Protein AF-A0AAD8AJ60-F1 (afdb_monomer_lite)

Foldseek 3Di:
DDPDDDDDPVRVVVVLVVLLVVLLVLVLVQLCQVPVPVDRDDRDDDDPSSVVVCVVCVPSNDDDDDPPDPSCPPPPPPPPPPPPDDDD

Organism: Diploptera punctata (NCBI:txid6984)

Structure (mmCIF, N/CA/C/O backbone):
data_AF-A0AAD8AJ60-F1
#
_entry.id   AF-A0AAD8AJ60-F1
#
loop_
_atom_site.group_PDB
_atom_site.id
_atom_site.type_symbol
_atom_site.label_atom_id
_atom_site.label_alt_id
_atom_site.label_comp_id
_atom_site.label_asym_id
_atom_site.label_entity_id
_atom_site.label_seq_id
_atom_site.pdbx_PDB_ins_code
_atom_site.Cartn_x
_atom_site.Cartn_y
_atom_site.Cartn_z
_atom_site.occupancy
_atom_site.B_iso_or_equiv
_atom_site.auth_seq_id
_atom_site.auth_comp_id
_atom_site.auth_asym_id
_atom_site.auth_atom_id
_atom_site.pdbx_PDB_model_num
ATOM 1 N N . MET A 1 1 ? -2.943 -15.667 29.831 1.00 46.97 1 MET A N 1
ATOM 2 C CA . MET A 1 1 ? -4.005 -14.696 29.485 1.00 46.97 1 MET A CA 1
ATOM 3 C C . MET A 1 1 ? -3.454 -13.769 28.415 1.00 46.97 1 MET A C 1
ATOM 5 O O . MET A 1 1 ? -2.354 -13.265 28.586 1.00 46.97 1 MET A O 1
ATOM 9 N N . GLN A 1 2 ? -4.127 -13.642 27.273 1.00 59.72 2 GLN A N 1
ATOM 10 C CA . GLN A 1 2 ? -3.639 -12.829 26.154 1.00 59.72 2 GLN A CA 1
ATOM 11 C C . GLN A 1 2 ? -3.826 -11.344 26.494 1.00 59.72 2 GLN A C 1
ATOM 13 O O . GLN A 1 2 ? -4.950 -10.899 26.717 1.00 59.72 2 GLN A O 1
ATOM 18 N N . ASN A 1 3 ? -2.726 -10.589 26.552 1.00 69.88 3 ASN A N 1
ATOM 19 C CA . ASN A 1 3 ? -2.697 -9.159 26.881 1.00 69.88 3 ASN A CA 1
ATOM 20 C C . ASN A 1 3 ? -3.225 -8.307 25.713 1.00 69.88 3 ASN A C 1
ATOM 22 O O . ASN A 1 3 ? -2.483 -7.557 25.081 1.00 69.88 3 ASN A O 1
ATOM 26 N N . VAL A 1 4 ? -4.510 -8.442 25.391 1.00 76.69 4 VAL A N 1
ATOM 27 C CA . VAL A 1 4 ? -5.166 -7.615 24.376 1.00 76.69 4 VAL A CA 1
ATOM 28 C C . VAL A 1 4 ? -5.732 -6.375 25.057 1.00 76.69 4 VAL A C 1
ATOM 30 O O . VAL A 1 4 ? -6.794 -6.404 25.677 1.00 76.69 4 VAL A O 1
ATOM 33 N N . THR A 1 5 ? -5.009 -5.262 24.957 1.00 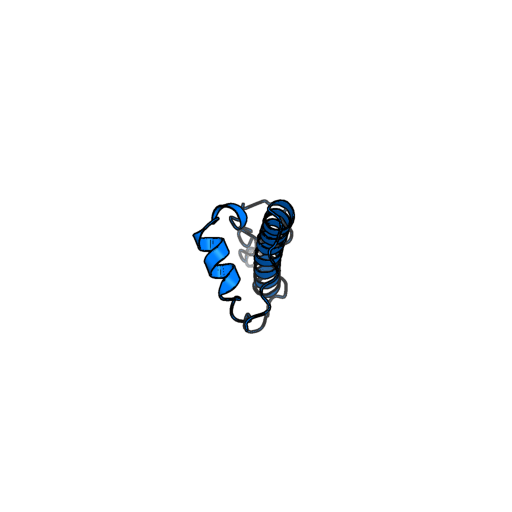85.00 5 THR A N 1
ATOM 34 C CA . THR A 1 5 ? -5.493 -3.964 25.436 1.00 85.00 5 THR A CA 1
ATOM 35 C C . THR A 1 5 ? -6.626 -3.472 24.541 1.00 85.00 5 THR A C 1
ATOM 37 O O . THR A 1 5 ? -6.459 -3.367 23.321 1.00 85.00 5 THR A O 1
ATOM 40 N N . LYS A 1 6 ? -7.770 -3.122 25.143 1.00 87.88 6 LYS A N 1
ATOM 41 C CA . LYS A 1 6 ? -8.884 -2.489 24.426 1.00 87.88 6 LYS A CA 1
ATOM 42 C C . LYS A 1 6 ? -8.400 -1.187 23.780 1.00 87.88 6 LYS A C 1
ATOM 44 O O . LYS A 1 6 ? -7.782 -0.355 24.439 1.00 87.88 6 LYS A O 1
ATOM 49 N N . ARG A 1 7 ? -8.672 -1.025 22.485 1.00 89.12 7 ARG A N 1
ATOM 50 C CA . ARG A 1 7 ? -8.352 0.188 21.722 1.00 89.12 7 ARG A CA 1
ATOM 51 C C . ARG A 1 7 ? -9.602 1.044 21.570 1.00 89.12 7 ARG A C 1
ATOM 53 O O . ARG A 1 7 ? -10.689 0.507 21.371 1.00 89.12 7 ARG A O 1
ATOM 60 N N . SER A 1 8 ? -9.447 2.363 21.639 1.00 93.69 8 SER A N 1
ATOM 61 C CA . SER A 1 8 ? -10.542 3.288 21.340 1.00 93.69 8 SER A CA 1
ATOM 62 C C . SER A 1 8 ? -10.865 3.289 19.841 1.00 93.69 8 SER A C 1
ATOM 64 O O . SER A 1 8 ? -10.027 2.939 19.003 1.00 93.69 8 SER A O 1
ATOM 66 N N . GLY A 1 9 ? -12.075 3.724 19.476 1.00 94.00 9 GLY A N 1
ATOM 67 C CA . GLY A 1 9 ? -12.480 3.819 18.069 1.00 94.00 9 GLY A CA 1
ATOM 68 C C . GLY A 1 9 ? -11.551 4.710 17.234 1.00 94.00 9 GLY A C 1
ATOM 69 O O . GLY A 1 9 ? -11.242 4.389 16.088 1.00 94.00 9 GLY A O 1
ATOM 70 N N . GLU A 1 10 ? -11.031 5.791 17.814 1.00 95.25 10 GLU A N 1
ATOM 71 C CA . GLU A 1 10 ? -10.063 6.681 17.159 1.00 95.25 10 GLU A CA 1
ATOM 72 C C . GLU A 1 10 ? -8.723 5.993 16.892 1.00 95.25 10 GLU A C 1
ATOM 74 O O . GLU A 1 10 ? -8.151 6.132 15.809 1.00 95.25 10 GLU A O 1
ATOM 79 N N . GLN A 1 11 ? -8.241 5.190 17.845 1.00 93.38 11 GLN A N 1
ATOM 80 C CA . GLN A 1 11 ? -7.018 4.410 17.672 1.00 93.38 11 GLN A CA 1
ATOM 81 C C . GLN A 1 11 ? -7.167 3.385 16.546 1.00 93.38 11 GLN A C 1
ATOM 83 O O . GLN A 1 11 ? -6.233 3.195 15.767 1.00 93.38 11 GLN A O 1
ATOM 88 N N . LEU A 1 12 ? -8.340 2.758 16.423 1.00 93.56 12 LEU A N 1
ATOM 89 C CA . LEU A 1 12 ? -8.631 1.819 15.338 1.00 93.56 12 LEU A CA 1
ATOM 90 C C . LEU A 1 12 ? -8.702 2.527 13.981 1.00 93.56 12 LEU A C 1
ATOM 92 O O . LEU A 1 12 ? -8.086 2.062 13.022 1.00 93.56 12 LEU A O 1
ATOM 96 N N . LYS A 1 13 ? -9.362 3.690 13.904 1.00 94.62 13 LYS A N 1
ATOM 97 C CA . LYS A 1 13 ? -9.385 4.521 12.687 1.00 94.62 13 LYS A CA 1
ATOM 98 C C . LYS A 1 13 ? -7.973 4.930 12.260 1.00 94.62 13 LYS A C 1
ATOM 100 O O . LYS A 1 13 ? -7.625 4.794 11.089 1.00 94.62 13 LYS A O 1
ATOM 105 N N . LYS A 1 14 ? -7.134 5.368 13.205 1.00 95.38 14 LYS A N 1
ATOM 106 C CA . LYS A 1 14 ? -5.730 5.718 12.941 1.00 95.38 14 LYS A CA 1
ATOM 107 C C . LYS A 1 14 ? -4.918 4.506 12.485 1.00 95.38 14 LYS A C 1
ATOM 109 O O . LYS A 1 14 ? -4.168 4.604 11.518 1.00 95.38 14 LYS A O 1
ATOM 114 N N . CYS A 1 15 ? -5.102 3.358 13.138 1.00 93.25 15 CYS A N 1
ATOM 115 C CA . CYS A 1 15 ? -4.472 2.098 12.745 1.00 93.25 15 CYS A CA 1
ATOM 116 C C . CYS A 1 15 ? -4.823 1.732 11.297 1.00 93.25 15 CYS A C 1
ATOM 118 O O . CYS A 1 15 ? -3.934 1.444 10.499 1.00 93.25 15 CYS A O 1
ATOM 120 N N . TRP A 1 16 ? -6.101 1.841 10.929 1.00 93.06 16 TRP A N 1
ATOM 121 C CA . TRP A 1 16 ? -6.565 1.583 9.571 1.00 93.06 16 TRP A CA 1
ATOM 122 C C . TRP A 1 16 ? -5.971 2.550 8.541 1.00 93.06 16 TRP A C 1
ATOM 124 O O . TRP A 1 16 ? -5.504 2.120 7.487 1.00 93.06 16 TRP A O 1
ATOM 134 N N . SER A 1 17 ? -5.931 3.850 8.842 1.00 93.56 17 SER A N 1
ATOM 135 C CA . SER A 1 17 ? -5.284 4.844 7.974 1.00 93.56 17 SER A CA 1
ATOM 136 C C . SER A 1 17 ? -3.808 4.530 7.740 1.00 93.56 17 SER A C 1
ATOM 138 O O . SER A 1 17 ? -3.362 4.514 6.591 1.00 93.56 17 SER A O 1
ATOM 140 N N . ASN A 1 18 ? -3.080 4.180 8.801 1.00 93.50 18 ASN A N 1
ATOM 141 C CA . ASN A 1 18 ? -1.678 3.784 8.703 1.00 93.50 18 ASN A CA 1
ATOM 142 C C . ASN A 1 18 ? -1.506 2.501 7.883 1.00 93.50 18 ASN A C 1
ATOM 144 O O . ASN A 1 18 ? -0.569 2.397 7.093 1.00 93.50 18 ASN A O 1
ATOM 148 N N . LEU A 1 19 ? -2.405 1.527 8.045 1.00 92.12 19 LEU A N 1
ATOM 149 C CA . LEU A 1 19 ? -2.339 0.265 7.317 1.00 92.12 19 LEU A CA 1
ATOM 150 C C . LEU A 1 19 ? -2.519 0.471 5.806 1.00 92.12 19 LEU A C 1
ATOM 152 O O . LEU A 1 19 ? -1.719 -0.032 5.018 1.00 92.12 19 LEU A O 1
ATOM 156 N N . LYS A 1 20 ? -3.505 1.282 5.407 1.00 91.94 20 LYS A N 1
ATOM 157 C CA . LYS A 1 20 ? -3.725 1.667 4.004 1.00 91.94 20 LYS A CA 1
ATOM 158 C C . LYS A 1 20 ? -2.513 2.390 3.416 1.00 91.94 20 LYS A C 1
ATOM 160 O O . LYS A 1 20 ? -2.078 2.074 2.312 1.00 91.94 20 LYS A O 1
ATOM 165 N N . GLN A 1 21 ? -1.938 3.331 4.166 1.00 90.38 21 GLN A N 1
ATOM 166 C CA . GLN A 1 21 ? -0.756 4.072 3.728 1.00 90.38 21 GLN A CA 1
ATOM 167 C C . GLN A 1 21 ? 0.455 3.150 3.533 1.00 90.38 21 GLN A C 1
ATOM 169 O O . GLN A 1 21 ? 1.137 3.248 2.514 1.00 90.38 21 GLN A O 1
ATOM 174 N N . ARG A 1 22 ? 0.702 2.230 4.474 1.00 89.62 22 ARG A N 1
ATOM 175 C CA . ARG A 1 22 ? 1.790 1.244 4.373 1.00 89.62 22 ARG A CA 1
ATOM 176 C C . ARG A 1 22 ? 1.606 0.303 3.184 1.00 89.62 22 ARG A C 1
ATOM 178 O O . ARG A 1 22 ? 2.567 0.089 2.452 1.00 89.62 22 ARG A O 1
ATOM 185 N N . SER A 1 23 ? 0.386 -0.191 2.954 1.00 88.62 23 SER A N 1
ATOM 186 C CA . SER A 1 23 ? 0.053 -1.008 1.776 1.00 88.62 23 SER A CA 1
ATOM 187 C C . SER A 1 23 ? 0.388 -0.267 0.474 1.00 88.62 23 SER A C 1
ATOM 189 O O . SER A 1 23 ? 1.119 -0.795 -0.367 1.00 88.62 23 SER A O 1
ATOM 191 N N . ARG A 1 24 ? -0.038 0.998 0.346 1.00 86.12 24 ARG A N 1
ATOM 192 C CA . ARG A 1 24 ? 0.258 1.827 -0.833 1.00 86.12 24 ARG A CA 1
ATOM 193 C C . ARG A 1 24 ? 1.758 2.047 -1.036 1.00 86.12 24 ARG A C 1
ATOM 195 O O . ARG A 1 24 ? 2.260 1.908 -2.147 1.00 86.12 24 ARG A O 1
ATOM 202 N N . GLN A 1 25 ? 2.493 2.370 0.028 1.00 85.88 25 GLN A N 1
ATOM 203 C CA . GLN A 1 25 ? 3.944 2.572 -0.045 1.00 85.88 25 GLN A CA 1
ATOM 204 C C . GLN A 1 25 ? 4.691 1.297 -0.452 1.00 85.88 25 GLN A C 1
ATOM 206 O O . GLN A 1 25 ? 5.617 1.374 -1.258 1.00 85.88 25 GLN A O 1
ATOM 211 N N . ALA A 1 26 ? 4.281 0.135 0.066 1.00 85.06 26 ALA A N 1
ATOM 212 C CA . ALA A 1 26 ? 4.876 -1.149 -0.292 1.00 85.06 26 ALA A CA 1
ATOM 213 C C . ALA A 1 26 ? 4.718 -1.441 -1.792 1.00 85.06 26 ALA A C 1
ATOM 215 O O . ALA A 1 26 ? 5.705 -1.750 -2.461 1.00 85.06 26 ALA A O 1
ATOM 216 N N . LYS A 1 27 ? 3.514 -1.238 -2.342 1.00 82.06 27 LYS A N 1
ATOM 217 C CA . LYS A 1 27 ? 3.260 -1.383 -3.783 1.00 82.06 27 LYS A CA 1
ATOM 218 C C . LYS A 1 27 ? 4.047 -0.389 -4.626 1.00 82.06 27 LYS A C 1
ATOM 220 O O . LYS A 1 27 ? 4.697 -0.788 -5.587 1.00 82.06 27 LYS A O 1
ATOM 225 N N . ASN A 1 28 ? 4.064 0.884 -4.238 1.00 80.12 28 ASN A N 1
ATOM 226 C CA . ASN A 1 28 ? 4.840 1.901 -4.947 1.00 80.12 28 ASN A CA 1
ATOM 227 C C . ASN A 1 28 ? 6.335 1.558 -4.963 1.00 80.12 28 ASN A C 1
ATOM 229 O O . ASN A 1 28 ? 6.989 1.697 -5.995 1.00 80.12 28 ASN A O 1
ATOM 233 N N . LYS A 1 29 ? 6.879 1.074 -3.838 1.00 80.12 29 LYS A N 1
ATOM 234 C CA . LYS A 1 29 ? 8.270 0.620 -3.752 1.00 80.12 29 LYS A CA 1
ATOM 235 C C . LYS A 1 29 ? 8.522 -0.563 -4.686 1.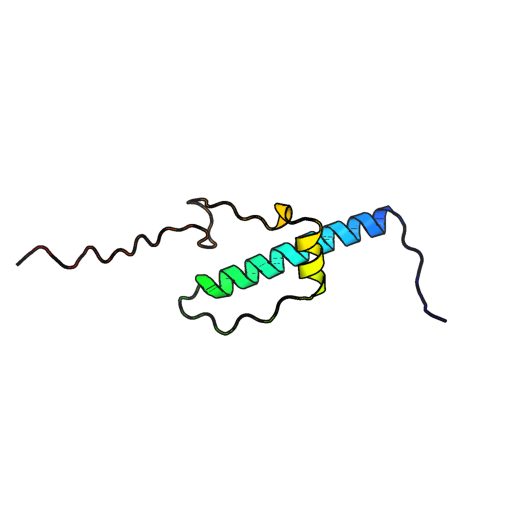00 80.12 29 LYS A C 1
ATOM 237 O O . LYS A 1 29 ? 9.510 -0.542 -5.413 1.00 80.12 29 LYS A O 1
ATOM 242 N N . GLN A 1 30 ? 7.626 -1.549 -4.701 1.00 77.56 30 GLN A N 1
ATOM 243 C CA . GLN A 1 30 ? 7.713 -2.698 -5.602 1.00 77.56 30 GLN A CA 1
ATOM 244 C C . GLN A 1 30 ? 7.711 -2.262 -7.074 1.00 77.56 30 GLN A C 1
ATOM 246 O O . GLN A 1 30 ? 8.531 -2.725 -7.860 1.00 77.56 30 GLN A O 1
ATOM 251 N N . TRP A 1 31 ? 6.842 -1.323 -7.450 1.00 75.06 31 TRP A N 1
ATOM 252 C CA . TRP A 1 31 ? 6.765 -0.821 -8.823 1.00 75.06 31 TRP A CA 1
ATOM 253 C C . TRP A 1 31 ? 7.998 -0.031 -9.243 1.00 75.06 31 TRP A C 1
ATOM 255 O O . TRP A 1 31 ? 8.525 -0.269 -10.329 1.00 75.06 31 TRP A O 1
ATOM 265 N N . ARG A 1 32 ? 8.478 0.874 -8.384 1.00 72.81 32 ARG A N 1
ATOM 266 C CA . ARG A 1 32 ? 9.712 1.628 -8.637 1.00 72.81 32 ARG A CA 1
ATOM 267 C C . ARG A 1 32 ? 10.910 0.699 -8.769 1.00 72.81 32 ARG A C 1
ATOM 269 O O . ARG A 1 32 ? 11.726 0.900 -9.656 1.00 72.81 32 ARG A O 1
ATOM 276 N N . TYR A 1 33 ? 10.990 -0.334 -7.934 1.00 70.62 33 TYR A N 1
ATOM 277 C CA . TYR A 1 33 ? 12.051 -1.332 -8.022 1.00 70.62 33 TYR A CA 1
ATOM 278 C C . TYR A 1 33 ? 11.990 -2.137 -9.328 1.00 70.62 33 TYR A C 1
ATOM 280 O O . TYR A 1 33 ? 13.017 -2.349 -9.961 1.00 70.62 33 TYR A O 1
ATOM 288 N N . ALA A 1 34 ? 10.791 -2.528 -9.771 1.00 67.56 34 ALA A N 1
ATOM 289 C CA . ALA A 1 34 ? 10.615 -3.295 -11.003 1.00 67.56 34 ALA A CA 1
ATOM 290 C C . ALA A 1 34 ? 10.885 -2.484 -12.286 1.00 67.56 34 ALA A C 1
ATOM 292 O O . ALA A 1 34 ? 11.353 -3.049 -13.270 1.00 67.56 34 ALA A O 1
ATOM 293 N N . LYS A 1 35 ? 10.567 -1.181 -12.306 1.00 64.81 35 LYS A N 1
ATOM 294 C CA . LYS A 1 35 ? 10.625 -0.353 -13.528 1.00 64.81 35 LYS A CA 1
ATOM 295 C C . LYS A 1 35 ? 11.736 0.697 -13.561 1.00 64.81 35 LYS A C 1
ATOM 297 O O . LYS A 1 35 ? 12.152 1.082 -14.646 1.00 64.81 35 LYS A O 1
ATOM 302 N N . GLY A 1 36 ? 12.199 1.178 -12.409 1.00 58.78 36 GLY A N 1
ATOM 303 C CA . GLY A 1 36 ? 13.036 2.378 -12.317 1.00 58.78 36 GLY A CA 1
ATOM 304 C C . GLY A 1 36 ? 14.515 2.189 -12.656 1.00 58.78 36 GLY A C 1
ATOM 305 O O . GLY A 1 36 ? 15.194 3.179 -12.892 1.00 58.78 36 GLY A O 1
ATOM 306 N N . THR A 1 37 ? 15.039 0.960 -12.682 1.00 58.91 37 THR A N 1
ATOM 307 C CA . THR A 1 37 ? 16.496 0.730 -12.791 1.00 58.91 37 THR A CA 1
ATOM 308 C C . THR A 1 37 ? 16.932 -0.164 -13.951 1.00 58.91 37 THR A C 1
ATOM 310 O O . THR A 1 37 ? 18.095 -0.544 -14.003 1.00 58.91 37 THR A O 1
ATOM 313 N N . GLY A 1 38 ? 16.045 -0.526 -14.887 1.00 55.56 38 GLY A N 1
AT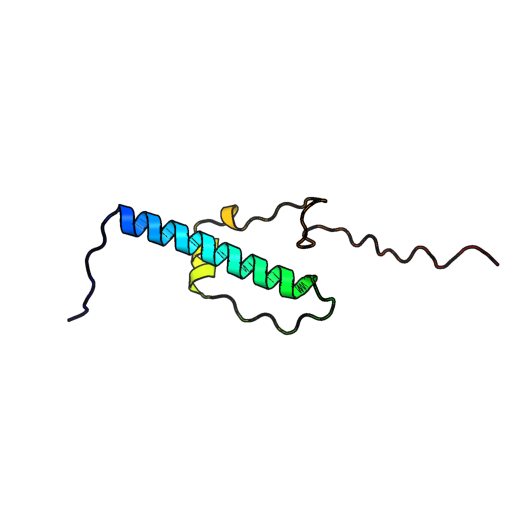OM 314 C CA . GLY A 1 38 ? 16.427 -1.325 -16.068 1.00 55.56 38 GLY A CA 1
ATOM 315 C C . GLY A 1 38 ? 16.993 -2.726 -15.765 1.00 55.56 38 GLY A C 1
ATOM 316 O O . GLY A 1 38 ? 17.489 -3.389 -16.669 1.00 55.56 38 GLY A O 1
ATOM 317 N N . GLY A 1 39 ? 16.915 -3.181 -14.509 1.00 55.97 39 GLY A N 1
ATOM 318 C CA . GLY A 1 39 ? 17.520 -4.424 -14.022 1.00 55.97 39 GLY A CA 1
ATOM 319 C C . GLY A 1 39 ? 17.160 -4.737 -12.566 1.00 55.97 39 GLY A C 1
ATOM 320 O O . GLY A 1 39 ? 17.997 -5.225 -11.811 1.00 55.97 39 GLY A O 1
ATOM 321 N N . GLY A 1 40 ? 15.943 -4.393 -12.129 1.00 53.41 40 GLY A N 1
ATOM 322 C CA . GLY A 1 40 ? 15.482 -4.694 -10.772 1.00 53.41 40 GLY A CA 1
ATOM 323 C C . GLY A 1 40 ? 15.493 -6.201 -10.504 1.00 53.41 40 GLY A C 1
ATOM 324 O O . GLY A 1 40 ? 14.982 -6.976 -11.309 1.00 53.41 40 GLY A O 1
ATOM 325 N N . GLY A 1 41 ? 16.090 -6.615 -9.384 1.00 58.47 41 GLY A N 1
ATOM 326 C CA . GLY A 1 41 ? 16.121 -8.010 -8.940 1.00 58.47 41 GLY A CA 1
ATOM 327 C C . GLY A 1 41 ? 14.729 -8.561 -8.587 1.00 58.47 41 GLY A C 1
ATOM 328 O O . GLY A 1 41 ? 13.707 -7.903 -8.804 1.00 58.47 41 GLY A O 1
ATOM 329 N N . PRO A 1 42 ? 14.640 -9.781 -8.032 1.00 60.16 42 PRO A N 1
ATOM 330 C CA . PRO A 1 42 ? 13.353 -10.377 -7.699 1.00 60.16 42 PRO A CA 1
ATOM 331 C C . PRO A 1 42 ? 12.609 -9.521 -6.665 1.00 60.16 42 PRO A C 1
ATOM 333 O O . PRO A 1 42 ? 13.146 -9.166 -5.615 1.00 60.16 42 PRO A O 1
ATOM 336 N N . CYS A 1 43 ? 11.355 -9.175 -6.968 1.00 63.25 43 CYS A N 1
ATOM 337 C CA . CYS A 1 43 ? 10.490 -8.479 -6.020 1.00 63.25 43 CYS A CA 1
ATOM 338 C C . CYS A 1 43 ? 10.265 -9.363 -4.788 1.00 63.25 43 CYS A C 1
ATOM 340 O O . CYS A 1 43 ? 9.881 -10.524 -4.926 1.00 63.25 43 CYS A O 1
ATOM 342 N N . SER A 1 44 ? 10.456 -8.811 -3.586 1.00 68.62 44 SER A N 1
ATOM 343 C CA . SER A 1 44 ? 10.053 -9.503 -2.360 1.00 68.62 44 SER A CA 1
ATOM 344 C C . SER A 1 44 ? 8.552 -9.811 -2.391 1.00 68.62 44 SER A C 1
ATOM 346 O O . SER A 1 44 ? 7.780 -8.982 -2.890 1.00 68.62 44 SER A O 1
ATOM 348 N N . PRO A 1 45 ? 8.130 -10.972 -1.861 1.00 70.12 45 PRO A N 1
ATOM 349 C CA . PRO A 1 45 ? 6.721 -11.324 -1.809 1.00 70.12 45 PRO A CA 1
ATOM 350 C C . PRO A 1 45 ? 5.935 -10.272 -1.008 1.00 70.12 45 PRO A C 1
ATOM 352 O O . PRO A 1 45 ? 6.455 -9.738 -0.020 1.00 70.12 45 PRO A O 1
ATOM 355 N N . PRO A 1 46 ? 4.708 -9.934 -1.440 1.00 72.44 46 PRO A N 1
ATOM 356 C CA . PRO A 1 46 ? 3.870 -8.974 -0.736 1.00 72.44 46 PRO A CA 1
ATOM 357 C C . PRO A 1 46 ? 3.500 -9.487 0.663 1.00 72.44 46 PRO A C 1
ATOM 359 O O . PRO A 1 46 ? 3.372 -10.686 0.896 1.00 72.44 46 PRO A O 1
ATOM 362 N N . ASP A 1 47 ? 3.320 -8.561 1.607 1.00 83.62 47 ASP A N 1
ATOM 363 C CA . ASP A 1 47 ? 2.806 -8.886 2.941 1.00 83.62 47 ASP A CA 1
ATOM 364 C C . ASP A 1 47 ? 1.350 -9.390 2.812 1.00 83.62 47 ASP A C 1
ATOM 366 O O . ASP A 1 47 ? 0.510 -8.649 2.280 1.00 83.62 47 ASP A O 1
ATOM 370 N N . PRO A 1 48 ? 1.011 -10.590 3.327 1.00 86.81 48 PRO A N 1
ATOM 371 C CA . PRO A 1 48 ? -0.349 -11.135 3.279 1.00 86.81 48 PRO A CA 1
ATOM 372 C C . PRO A 1 48 ? -1.410 -10.205 3.884 1.00 86.81 48 PRO A C 1
ATOM 374 O O . PRO A 1 48 ? -2.589 -10.260 3.528 1.00 86.81 48 PRO A O 1
ATOM 377 N N . LEU A 1 49 ? -1.022 -9.333 4.820 1.00 87.00 49 LEU A N 1
ATOM 378 C CA . LEU A 1 49 ? -1.925 -8.337 5.384 1.00 87.00 49 LEU A CA 1
ATOM 379 C C . LEU A 1 49 ? -2.316 -7.274 4.350 1.00 87.00 49 LEU A C 1
ATOM 381 O O . LEU A 1 49 ? -3.457 -6.814 4.352 1.00 87.00 49 LEU A O 1
ATOM 385 N N . PHE A 1 50 ? -1.404 -6.885 3.459 1.00 87.19 50 PHE A N 1
ATOM 386 C CA . PHE A 1 50 ? -1.686 -5.891 2.423 1.00 87.19 50 PHE A CA 1
ATOM 387 C C . PHE A 1 50 ? -2.561 -6.453 1.304 1.00 87.19 50 PHE A C 1
ATOM 389 O O . PHE A 1 50 ? -3.408 -5.718 0.801 1.00 87.19 50 PHE A O 1
ATOM 396 N N . GLU A 1 51 ? -2.454 -7.745 0.991 1.00 85.88 51 GLU A N 1
ATOM 397 C CA . GLU A 1 51 ? -3.371 -8.412 0.053 1.00 85.88 51 GLU A CA 1
ATOM 398 C C . GLU A 1 51 ? -4.825 -8.344 0.539 1.00 85.88 51 GLU A C 1
ATOM 400 O O . GLU A 1 51 ? -5.749 -8.079 -0.230 1.00 85.88 51 GLU A O 1
ATOM 405 N N . LYS A 1 52 ? -5.042 -8.490 1.851 1.00 89.00 52 LYS A N 1
ATOM 406 C CA . LYS A 1 52 ? -6.376 -8.321 2.446 1.00 89.00 52 LYS A CA 1
ATOM 407 C C . LYS A 1 52 ? -6.868 -6.879 2.354 1.00 89.00 52 LYS A C 1
ATOM 409 O O . LYS A 1 52 ? -8.052 -6.651 2.128 1.00 89.00 52 LYS A O 1
ATOM 414 N N . VAL A 1 53 ? -5.979 -5.897 2.514 1.00 87.62 53 VAL A N 1
ATOM 415 C CA . VAL A 1 53 ? -6.332 -4.475 2.352 1.00 87.62 53 VAL A CA 1
ATOM 416 C C . VAL A 1 53 ? -6.770 -4.190 0.916 1.00 87.62 53 VAL A C 1
ATOM 418 O O . VAL A 1 53 ? -7.751 -3.477 0.724 1.00 87.62 53 VAL A O 1
ATOM 421 N N . ASP A 1 54 ? -6.098 -4.779 -0.075 1.00 84.25 54 ASP A N 1
ATOM 422 C CA . ASP A 1 54 ? -6.486 -4.672 -1.485 1.00 84.25 54 ASP A CA 1
ATOM 423 C C . ASP A 1 54 ? -7.863 -5.268 -1.767 1.00 84.25 54 ASP A C 1
ATOM 425 O O . ASP A 1 54 ? -8.647 -4.668 -2.499 1.00 84.25 54 ASP A O 1
ATOM 429 N N . ALA A 1 55 ? -8.172 -6.419 -1.166 1.00 87.00 55 ALA A N 1
ATOM 430 C CA . ALA A 1 55 ? -9.474 -7.059 -1.320 1.00 87.00 55 ALA A CA 1
ATOM 431 C C . ALA A 1 55 ? -10.613 -6.195 -0.750 1.00 87.00 55 ALA A C 1
ATOM 433 O O . ALA A 1 55 ? -11.691 -6.118 -1.336 1.00 87.00 55 ALA A O 1
ATOM 434 N N . VAL A 1 56 ? -10.372 -5.519 0.378 1.00 90.69 56 VAL A N 1
ATOM 435 C CA . VAL A 1 56 ? -11.381 -4.677 1.042 1.00 90.69 56 VAL A CA 1
ATOM 436 C C . VAL A 1 56 ? -11.491 -3.298 0.388 1.00 90.69 56 VAL A C 1
ATOM 438 O O . VAL A 1 56 ? -12.582 -2.734 0.317 1.00 90.69 56 VAL A O 1
ATOM 441 N N . VAL A 1 57 ? -10.377 -2.724 -0.079 1.00 87.06 57 VAL A N 1
ATOM 442 C CA . VAL A 1 57 ? -10.338 -1.354 -0.611 1.00 87.06 57 VAL A CA 1
ATOM 443 C C . VAL A 1 57 ? -9.497 -1.248 -1.890 1.00 87.06 57 VAL A C 1
ATOM 445 O O . VAL A 1 57 ? -8.471 -0.560 -1.918 1.00 87.06 57 VAL A O 1
ATOM 448 N N . PRO A 1 58 ? -9.950 -1.859 -2.999 1.00 82.50 58 PRO A N 1
ATOM 449 C CA . PRO A 1 58 ? -9.157 -1.947 -4.228 1.00 82.50 58 PRO A CA 1
ATOM 450 C C . PRO A 1 58 ? -8.874 -0.578 -4.862 1.00 82.50 58 PRO A C 1
ATOM 452 O O . PRO A 1 58 ? -7.857 -0.381 -5.526 1.00 82.50 58 PRO A O 1
ATOM 455 N N . HIS A 1 59 ? -9.744 0.409 -4.631 1.00 83.06 59 HIS A N 1
ATOM 456 C CA . HIS A 1 59 ? -9.614 1.743 -5.215 1.00 83.06 59 HIS A CA 1
ATOM 457 C C . HIS A 1 59 ? -8.432 2.552 -4.663 1.00 83.06 59 HIS A C 1
ATOM 459 O O . HIS A 1 59 ? -7.969 3.467 -5.336 1.00 83.06 59 HIS A O 1
ATOM 465 N N . ILE A 1 60 ? -7.917 2.225 -3.473 1.00 79.50 60 ILE A N 1
ATOM 466 C CA . ILE A 1 60 ? -6.800 2.966 -2.859 1.00 79.50 60 ILE A CA 1
ATOM 467 C C . ILE A 1 60 ? -5.478 2.705 -3.571 1.00 79.50 60 ILE A C 1
ATOM 469 O O . ILE A 1 60 ? -4.620 3.586 -3.627 1.00 79.50 60 ILE A O 1
ATOM 473 N N . ASN A 1 61 ? -5.331 1.506 -4.126 1.00 75.75 61 ASN A N 1
ATOM 474 C CA . ASN A 1 61 ? -4.125 1.078 -4.821 1.00 75.75 61 ASN A CA 1
ATOM 475 C C . ASN A 1 61 ? -4.309 1.074 -6.345 1.00 75.75 61 ASN A C 1
ATOM 477 O O . ASN A 1 61 ? -3.451 0.570 -7.073 1.00 75.75 61 ASN A O 1
ATOM 481 N N . ARG A 1 62 ? -5.413 1.650 -6.841 1.00 79.00 62 ARG A N 1
ATOM 482 C CA . ARG A 1 62 ? -5.633 1.860 -8.269 1.00 79.00 62 ARG A CA 1
ATOM 483 C C . ARG A 1 62 ? -4.672 2.933 -8.769 1.00 79.00 62 ARG A C 1
ATOM 485 O O . ARG A 1 62 ? -4.638 4.043 -8.243 1.00 79.00 62 ARG A O 1
ATOM 492 N N . ARG A 1 63 ? -3.904 2.598 -9.800 1.00 75.19 63 ARG A N 1
ATOM 493 C CA . ARG A 1 63 ? -3.032 3.553 -10.484 1.00 75.19 63 ARG A CA 1
ATOM 494 C C . ARG A 1 63 ? -3.773 4.210 -11.640 1.00 75.19 63 ARG A C 1
ATOM 496 O O . ARG A 1 63 ? -4.630 3.591 -12.273 1.00 75.19 63 ARG A O 1
ATOM 503 N N . TYR A 1 64 ? -3.394 5.445 -11.924 1.00 76.12 64 TYR A N 1
ATOM 504 C CA . TYR A 1 64 ? -3.850 6.194 -13.083 1.00 76.12 64 TYR A CA 1
ATOM 505 C C . TYR A 1 64 ? -2.638 6.500 -13.946 1.00 76.12 64 TYR A C 1
ATOM 507 O O . TYR A 1 64 ? -1.604 6.904 -13.427 1.00 76.12 64 TYR A O 1
ATOM 515 N N . SER A 1 65 ? -2.740 6.262 -15.250 1.00 74.19 65 SER A N 1
ATOM 516 C CA . SER A 1 65 ? -1.684 6.642 -16.184 1.00 74.19 65 SER A CA 1
ATOM 517 C C . SER A 1 65 ? -1.646 8.163 -16.289 1.00 74.19 65 SER A C 1
ATOM 519 O O . SER A 1 65 ? -2.627 8.766 -16.726 1.00 74.19 65 SER A O 1
ATOM 521 N N . SER A 1 66 ? -0.530 8.770 -15.905 1.00 71.81 66 SER A N 1
ATOM 522 C CA . SER A 1 66 ? -0.273 10.196 -16.088 1.00 71.81 66 SER A CA 1
ATOM 523 C C . SER A 1 66 ? 1.111 10.374 -16.697 1.00 71.81 66 SER A C 1
ATOM 525 O O . SER A 1 66 ? 2.050 9.679 -16.320 1.00 71.81 66 SER A O 1
ATOM 527 N N . ILE A 1 67 ? 1.235 11.317 -17.632 1.00 70.88 67 ILE A N 1
ATOM 528 C CA . ILE A 1 67 ? 2.519 11.678 -18.253 1.00 70.88 67 ILE A CA 1
ATOM 529 C C . ILE A 1 67 ? 3.486 12.348 -17.266 1.00 70.88 67 ILE A C 1
ATOM 531 O O . ILE A 1 67 ? 4.675 12.426 -17.544 1.00 70.88 67 ILE A O 1
ATOM 535 N N . TYR A 1 68 ? 2.970 12.819 -16.128 1.00 71.62 68 TYR A N 1
ATOM 536 C CA . TYR A 1 68 ? 3.737 13.453 -15.054 1.00 71.62 68 TYR A CA 1
ATOM 537 C C . TYR A 1 68 ? 4.003 12.505 -13.874 1.00 71.62 68 TYR A C 1
ATOM 539 O O . TYR A 1 68 ? 4.404 12.965 -12.810 1.00 71.62 68 TYR A O 1
ATOM 547 N N . ASP A 1 69 ? 3.692 11.210 -14.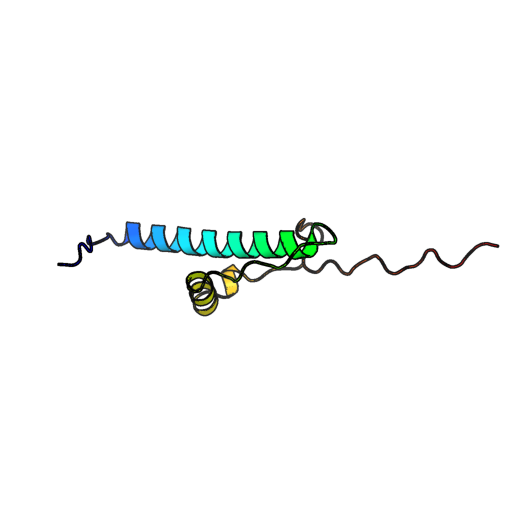004 1.00 68.19 69 ASP A N 1
ATOM 548 C CA . ASP A 1 69 ? 3.958 10.240 -12.939 1.00 68.19 69 ASP A CA 1
ATOM 549 C C . ASP A 1 69 ? 5.376 9.671 -13.087 1.00 68.19 69 ASP A C 1
ATOM 551 O O . ASP A 1 69 ? 5.686 8.955 -14.043 1.00 68.19 69 ASP A O 1
ATOM 555 N N . ASP A 1 70 ? 6.240 9.974 -12.119 1.00 64.56 70 ASP A N 1
ATOM 556 C CA . ASP A 1 70 ? 7.670 9.627 -12.139 1.00 64.56 70 ASP A CA 1
ATOM 557 C C . ASP A 1 70 ? 7.942 8.125 -11.938 1.00 64.56 70 ASP A C 1
ATOM 559 O O . ASP A 1 70 ? 9.086 7.670 -11.923 1.00 64.56 70 ASP A O 1
ATOM 563 N N . ASP A 1 71 ? 6.898 7.325 -11.730 1.00 65.69 71 ASP A N 1
ATOM 564 C CA . ASP A 1 71 ? 7.003 5.891 -11.471 1.00 65.69 71 ASP A CA 1
ATOM 565 C C . ASP A 1 71 ? 6.832 5.009 -12.731 1.00 65.69 71 ASP A C 1
ATOM 567 O O . ASP A 1 71 ? 6.806 3.771 -12.638 1.00 65.69 71 ASP A O 1
ATOM 571 N N . GLY A 1 72 ? 6.714 5.637 -13.910 1.00 58.75 72 GLY A N 1
ATOM 572 C CA . GLY A 1 72 ? 6.636 4.965 -15.209 1.00 58.75 72 GLY A CA 1
ATOM 573 C C . GLY A 1 72 ? 5.359 4.137 -15.408 1.00 58.75 72 GLY A C 1
ATOM 574 O O . GLY A 1 72 ? 5.349 3.164 -16.184 1.00 58.75 72 GLY A O 1
ATOM 575 N N . TYR A 1 73 ? 4.273 4.438 -14.685 1.00 63.62 73 TYR A N 1
ATOM 576 C CA . TYR A 1 73 ? 2.984 3.792 -14.921 1.00 63.62 73 TYR A CA 1
ATOM 577 C C . TYR A 1 73 ? 2.340 4.242 -16.227 1.00 63.62 73 TYR A C 1
ATOM 579 O O . TYR A 1 73 ? 2.099 5.423 -16.443 1.00 63.62 73 TYR A O 1
ATOM 587 N N . GLY A 1 74 ? 1.982 3.294 -17.094 1.00 57.47 74 GLY A N 1
ATOM 588 C CA . GLY A 1 74 ? 1.288 3.626 -18.340 1.00 57.47 74 GLY A CA 1
ATOM 589 C C . GLY A 1 74 ? 2.118 4.446 -19.332 1.00 57.47 74 GLY A C 1
ATOM 590 O O . GLY A 1 74 ? 1.582 4.827 -20.370 1.00 57.47 74 GLY A O 1
ATOM 591 N N . ALA A 1 75 ? 3.411 4.671 -19.063 1.00 57.53 75 ALA A N 1
ATOM 592 C CA . ALA A 1 75 ? 4.352 5.137 -20.065 1.00 57.53 75 ALA A CA 1
ATOM 593 C C . ALA A 1 75 ? 4.354 4.105 -21.199 1.00 57.53 75 ALA A C 1
ATOM 595 O O . ALA A 1 75 ? 4.892 3.004 -21.055 1.00 57.53 75 ALA A O 1
ATOM 596 N N . LYS A 1 76 ? 3.695 4.436 -22.318 1.00 52.53 76 LYS A N 1
ATOM 597 C CA . LYS A 1 76 ? 3.987 3.785 -23.593 1.00 52.53 76 LYS A CA 1
ATOM 598 C C . LYS A 1 76 ? 5.475 4.013 -23.776 1.00 52.53 76 LYS A C 1
ATOM 600 O O . LYS A 1 76 ? 5.901 5.163 -23.769 1.00 52.53 76 LYS A O 1
ATOM 605 N N . THR A 1 77 ? 6.264 2.952 -23.831 1.00 47.88 77 THR A N 1
ATOM 606 C CA . THR A 1 7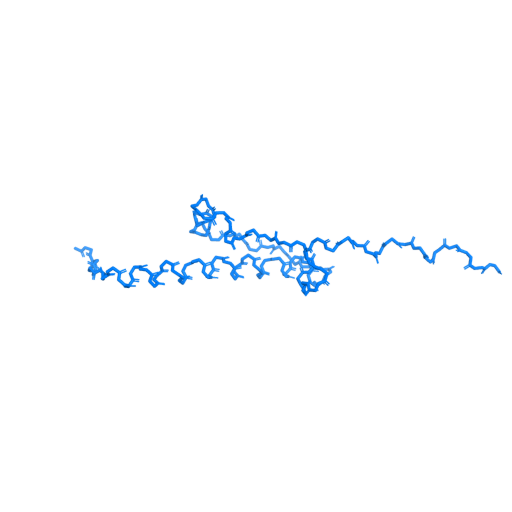7 ? 7.675 3.041 -24.179 1.00 47.88 77 THR A CA 1
ATOM 607 C C . THR A 1 77 ? 7.761 3.783 -25.508 1.00 47.88 77 THR A C 1
ATOM 609 O O . THR A 1 77 ? 7.607 3.187 -26.569 1.00 47.88 77 THR A O 1
ATOM 612 N N . ILE A 1 78 ? 8.023 5.091 -25.466 1.00 46.22 78 ILE A N 1
ATOM 613 C CA . ILE A 1 78 ? 8.532 5.858 -26.604 1.00 46.22 78 ILE A CA 1
ATOM 614 C C . ILE A 1 78 ? 10.015 5.485 -26.727 1.00 46.22 78 ILE A C 1
ATOM 616 O O . ILE A 1 78 ? 10.919 6.292 -26.598 1.00 46.22 78 ILE A O 1
ATOM 620 N N . CYS A 1 79 ? 10.261 4.187 -26.844 1.00 41.88 79 CYS A N 1
ATOM 621 C CA . CYS A 1 79 ? 11.504 3.606 -27.301 1.00 41.88 79 CYS A CA 1
ATOM 622 C C . CYS A 1 79 ? 11.120 2.613 -28.401 1.00 41.88 79 CYS A C 1
ATOM 624 O O . CYS A 1 79 ? 11.575 1.475 -28.466 1.00 41.88 79 CYS A O 1
ATOM 626 N N . SER A 1 80 ? 10.194 3.030 -29.268 1.00 39.66 80 SER A N 1
ATOM 627 C CA . SER A 1 80 ? 10.189 2.542 -30.632 1.00 39.66 80 SER A CA 1
ATOM 628 C C . SER A 1 80 ? 11.471 3.070 -31.257 1.00 39.66 80 SER A C 1
ATOM 630 O O . SER A 1 80 ? 11.544 4.230 -31.641 1.00 39.66 80 SER A O 1
ATOM 632 N N . ARG A 1 81 ? 12.494 2.216 -31.257 1.00 42.75 81 ARG A N 1
ATOM 633 C CA . ARG A 1 81 ? 13.527 2.079 -32.286 1.00 42.75 81 ARG A CA 1
ATOM 634 C C . ARG A 1 81 ? 13.101 2.744 -33.610 1.00 42.75 81 ARG A C 1
ATOM 636 O O . ARG A 1 81 ? 12.538 2.083 -34.473 1.00 42.75 81 ARG A O 1
ATOM 643 N N . ALA A 1 82 ? 13.327 4.048 -33.729 1.00 43.34 82 ALA A N 1
ATOM 644 C CA . ALA A 1 82 ? 12.993 4.864 -34.898 1.00 43.34 82 ALA A CA 1
ATOM 645 C C . ALA A 1 82 ? 14.139 5.831 -35.240 1.00 43.34 82 ALA A C 1
ATOM 647 O O . ALA A 1 82 ? 13.911 6.914 -35.754 1.00 43.34 82 ALA A O 1
ATOM 648 N N . GLU A 1 83 ? 15.378 5.409 -34.977 1.00 43.94 83 GLU A N 1
ATOM 649 C CA . GLU A 1 83 ? 16.592 5.988 -35.570 1.00 43.94 83 GLU A CA 1
ATOM 650 C C . GLU A 1 83 ? 17.467 4.861 -36.152 1.00 43.94 83 GLU A C 1
ATOM 652 O O . GLU A 1 83 ? 18.662 4.748 -35.902 1.00 43.94 83 GLU A O 1
ATOM 657 N N . GLN A 1 84 ? 16.843 3.945 -36.900 1.00 46.53 84 GLN A N 1
ATOM 658 C CA . GLN A 1 84 ? 17.542 3.016 -37.795 1.00 46.53 84 GLN A CA 1
ATOM 659 C C . GLN A 1 84 ? 16.887 3.046 -39.177 1.00 46.53 84 GLN A C 1
ATOM 661 O O . GLN A 1 84 ? 16.315 2.052 -39.606 1.00 46.53 84 GLN A O 1
ATOM 666 N N . SER A 1 85 ? 16.946 4.191 -39.851 1.00 45.53 85 SER A N 1
ATOM 667 C CA . SER A 1 85 ? 16.943 4.311 -41.317 1.00 45.53 85 SER A CA 1
ATOM 668 C C . SER A 1 85 ? 16.851 5.789 -41.680 1.00 45.53 85 SER A C 1
ATOM 670 O O . SER A 1 85 ? 15.968 6.450 -41.155 1.00 45.53 85 SER A O 1
ATOM 672 N N . GLU A 1 86 ? 17.696 6.232 -42.614 1.00 46.06 86 GLU A N 1
ATOM 673 C CA . GLU A 1 86 ? 17.912 7.611 -43.104 1.00 46.06 86 GLU A CA 1
ATOM 674 C C . GLU A 1 86 ? 19.060 8.308 -42.348 1.00 46.06 86 GLU A C 1
ATOM 676 O O . GLU A 1 86 ? 18.929 8.677 -41.195 1.00 46.06 86 GLU A O 1
ATOM 681 N N . SER A 1 87 ? 20.265 8.482 -42.891 1.00 39.38 87 SER A N 1
ATOM 682 C CA . SER A 1 87 ? 20.645 8.651 -44.293 1.00 39.38 87 SER A CA 1
ATOM 683 C C . SER A 1 87 ? 22.006 8.018 -44.586 1.00 39.38 87 SER A C 1
ATOM 685 O O . SER A 1 87 ? 22.913 8.030 -43.754 1.00 39.38 87 SER A O 1
ATOM 687 N N . ARG A 1 88 ? 22.080 7.430 -45.780 1.00 40.00 88 ARG A N 1
ATOM 688 C CA . ARG A 1 88 ? 23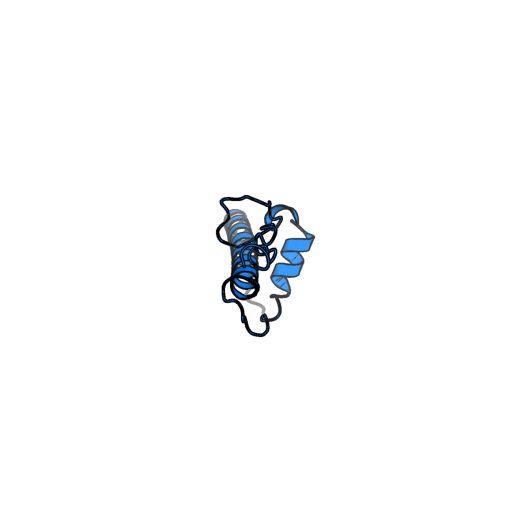.307 7.094 -46.504 1.00 40.00 88 ARG A CA 1
ATOM 689 C C . ARG A 1 88 ? 24.079 8.352 -46.879 1.00 40.00 88 ARG A C 1
ATOM 691 O O . ARG A 1 88 ? 23.403 9.377 -47.114 1.00 40.00 88 ARG A O 1
#

Secondary structure (DSSP, 8-state):
----PPPPHHHHHHHHHHHHHHHHHHHHHHHHHHHSSSS--PPPPPPHHHHHHHHH-GGGG-----TT-TT-TT---------SS---

Sequence (88 aa):
MQNVTKRSGEQLKKCWSNLKQRSRQAKNKQWRYAKGTGGGGPCSPPDPLFEKVDAVVPHINRRYSSIYDDDGYGAKTICSRAEQSESR

pLDDT: mean 72.86, std 16.79, range [39.38, 95.38]

Radius of gyration: 20.18 Å; chains: 1; bounding box: 36×28×76 Å